Protein AF-A0A6N7E4K7-F1 (afdb_monomer_lite)

Sequence (66 aa):
MSPHQYHVEFDETSYCVTCLDGTVMQFDSMEDAIEAMREFEQKRFPETWEKIPPATRYAKQLYYQA

Structure (mmCIF, N/CA/C/O backbone):
data_AF-A0A6N7E4K7-F1
#
_entry.id   AF-A0A6N7E4K7-F1
#
loop_
_atom_site.group_PDB
_atom_site.id
_atom_site.type_symbol
_atom_site.label_atom_id
_atom_site.label_alt_id
_atom_site.label_comp_id
_atom_site.label_asym_id
_atom_site.label_entity_id
_atom_site.label_seq_id
_atom_site.pdbx_PDB_ins_code
_atom_site.Cartn_x
_atom_site.Cartn_y
_atom_site.Cartn_z
_atom_site.occupancy
_atom_site.B_iso_or_equiv
_atom_site.auth_seq_id
_atom_site.auth_comp_id
_atom_site.auth_asym_id
_atom_site.auth_atom_id
_atom_site.pdbx_PDB_model_num
ATOM 1 N N . MET A 1 1 ? 16.989 -1.031 18.687 1.00 40.31 1 MET A N 1
ATOM 2 C CA . MET A 1 1 ? 16.462 -0.754 17.339 1.00 40.31 1 MET A CA 1
ATOM 3 C C . MET A 1 1 ? 15.261 -1.657 17.165 1.00 40.31 1 MET A C 1
ATOM 5 O O . MET A 1 1 ? 15.437 -2.867 17.180 1.00 40.31 1 MET A O 1
ATOM 9 N N . SER A 1 2 ? 14.054 -1.100 17.173 1.00 50.41 2 SER A N 1
ATOM 10 C CA . SER A 1 2 ? 12.849 -1.849 16.808 1.00 50.41 2 SER A CA 1
ATOM 11 C C . SER A 1 2 ? 12.977 -2.259 15.336 1.00 50.41 2 SER A C 1
ATOM 13 O O . SER A 1 2 ? 13.429 -1.430 14.545 1.00 50.41 2 SER A O 1
ATOM 15 N N . PRO A 1 3 ? 12.649 -3.505 14.960 1.00 62.47 3 PRO A N 1
ATOM 16 C CA . PRO A 1 3 ? 12.628 -3.888 13.555 1.00 62.47 3 PRO A CA 1
ATOM 17 C C . PRO A 1 3 ? 11.630 -2.997 12.804 1.00 62.47 3 PRO A C 1
ATOM 19 O O . PRO A 1 3 ? 10.546 -2.716 13.319 1.00 62.47 3 PRO A O 1
ATOM 22 N N . HIS A 1 4 ? 12.024 -2.525 11.621 1.00 66.88 4 HIS A N 1
ATOM 23 C CA . HIS A 1 4 ? 11.137 -1.800 10.713 1.00 66.88 4 HIS A CA 1
ATOM 24 C C . HIS A 1 4 ? 9.919 -2.682 10.407 1.00 66.88 4 HIS A C 1
ATOM 26 O O . HIS A 1 4 ? 10.072 -3.842 10.025 1.00 66.88 4 HIS A O 1
ATOM 32 N N . GLN A 1 5 ? 8.714 -2.164 10.660 1.00 83.50 5 GLN A N 1
ATOM 33 C CA . GLN A 1 5 ? 7.464 -2.923 10.513 1.00 83.50 5 GLN A CA 1
ATOM 34 C C . GLN A 1 5 ? 7.056 -3.074 9.042 1.00 83.50 5 GLN A C 1
ATOM 36 O O . GLN A 1 5 ? 6.330 -4.007 8.697 1.00 83.50 5 GLN A O 1
ATOM 41 N N . TYR A 1 6 ? 7.542 -2.168 8.193 1.00 88.38 6 TYR A N 1
ATOM 42 C CA . TYR A 1 6 ? 7.275 -2.139 6.765 1.00 88.38 6 TYR A CA 1
ATOM 43 C C . TYR A 1 6 ? 8.588 -2.238 5.985 1.00 88.38 6 TYR A C 1
ATOM 45 O O . TYR A 1 6 ? 9.615 -1.716 6.416 1.00 88.38 6 TYR A O 1
ATOM 53 N N . HIS A 1 7 ? 8.553 -2.916 4.846 1.00 91.31 7 HIS A N 1
ATOM 54 C CA . HIS A 1 7 ? 9.669 -3.061 3.915 1.00 91.31 7 HIS A CA 1
ATOM 55 C C . HIS A 1 7 ? 9.170 -2.882 2.482 1.00 91.31 7 HIS A C 1
ATOM 57 O O . HIS A 1 7 ? 7.967 -2.930 2.236 1.00 91.31 7 HIS A O 1
ATOM 63 N N . VAL A 1 8 ? 10.090 -2.617 1.554 1.00 93.31 8 VAL A N 1
ATOM 64 C CA . VAL A 1 8 ? 9.782 -2.556 0.122 1.00 93.31 8 VAL A CA 1
ATOM 65 C C . VAL A 1 8 ? 10.424 -3.749 -0.567 1.00 93.31 8 VAL A C 1
ATOM 67 O O . VAL A 1 8 ? 11.638 -3.935 -0.481 1.00 93.31 8 VAL A O 1
ATOM 70 N N . GLU A 1 9 ? 9.613 -4.527 -1.266 1.00 94.31 9 GLU A N 1
ATOM 71 C CA . GLU A 1 9 ? 10.031 -5.634 -2.122 1.00 94.31 9 GLU A CA 1
ATOM 72 C C . GLU A 1 9 ? 9.744 -5.294 -3.587 1.00 94.31 9 GLU A C 1
ATOM 74 O O . GLU A 1 9 ? 8.861 -4.494 -3.881 1.00 94.31 9 GLU A O 1
ATOM 79 N N . PHE A 1 10 ? 10.502 -5.870 -4.517 1.00 92.81 10 PHE A N 1
ATOM 80 C CA . PHE A 1 10 ? 10.235 -5.729 -5.948 1.00 92.81 10 PHE A CA 1
ATOM 81 C C . PHE A 1 10 ? 9.605 -7.021 -6.467 1.00 92.81 10 PHE A C 1
ATOM 83 O O . PHE A 1 10 ? 10.218 -8.083 -6.352 1.00 92.81 10 PHE A O 1
ATOM 90 N N . ASP A 1 11 ? 8.408 -6.918 -7.033 1.00 92.12 11 ASP A N 1
ATOM 91 C CA . ASP A 1 11 ? 7.641 -8.032 -7.585 1.00 92.12 11 ASP A CA 1
ATOM 92 C C . ASP A 1 11 ? 7.454 -7.829 -9.088 1.00 92.12 11 ASP A C 1
ATOM 94 O O . ASP A 1 11 ? 6.531 -7.131 -9.498 1.00 92.12 11 ASP A O 1
ATOM 98 N N . GLU A 1 12 ? 8.380 -8.406 -9.868 1.00 88.75 12 GLU A N 1
ATOM 99 C CA . GLU A 1 12 ? 8.492 -8.487 -11.342 1.00 88.75 12 GLU A CA 1
ATOM 100 C C . GLU A 1 12 ? 8.333 -7.178 -12.146 1.00 88.75 12 GLU A C 1
ATOM 102 O O . GLU A 1 12 ? 9.156 -6.874 -13.012 1.00 88.75 12 GLU A O 1
ATOM 107 N N . THR A 1 13 ? 7.291 -6.404 -11.874 1.00 91.81 13 THR A N 1
ATOM 108 C CA . THR A 1 13 ? 6.905 -5.150 -12.518 1.00 91.81 13 THR A CA 1
ATOM 109 C C . THR A 1 13 ? 6.631 -3.999 -11.545 1.00 91.81 13 THR A C 1
ATOM 111 O O . THR A 1 13 ? 6.484 -2.873 -12.010 1.00 91.81 13 THR A O 1
ATOM 114 N N . SER A 1 14 ? 6.553 -4.239 -10.231 1.00 93.81 14 SER A N 1
ATOM 115 C CA . SER A 1 14 ? 6.151 -3.222 -9.248 1.00 93.81 14 SER A CA 1
ATOM 116 C C . SER A 1 14 ? 6.953 -3.284 -7.944 1.00 93.81 14 SER A C 1
ATOM 118 O O . SER A 1 14 ? 7.665 -4.244 -7.650 1.00 93.81 14 SER A O 1
ATOM 120 N N . TYR A 1 15 ? 6.854 -2.215 -7.157 1.00 94.69 15 TYR A N 1
ATOM 121 C CA . TYR A 1 15 ? 7.427 -2.075 -5.826 1.00 94.69 15 TYR A CA 1
ATOM 122 C C . TYR A 1 15 ? 6.325 -2.202 -4.774 1.00 94.69 15 TYR A C 1
ATOM 124 O O . TYR A 1 15 ? 5.408 -1.382 -4.694 1.00 94.69 15 TYR A O 1
ATOM 132 N N . CYS A 1 16 ? 6.425 -3.233 -3.950 1.00 93.56 16 CYS A N 1
ATOM 133 C CA . CYS A 1 16 ? 5.437 -3.627 -2.961 1.00 93.56 16 CYS A CA 1
ATOM 134 C C . CYS A 1 16 ? 5.879 -3.179 -1.571 1.00 93.56 16 CYS A C 1
ATOM 136 O O . CYS A 1 16 ? 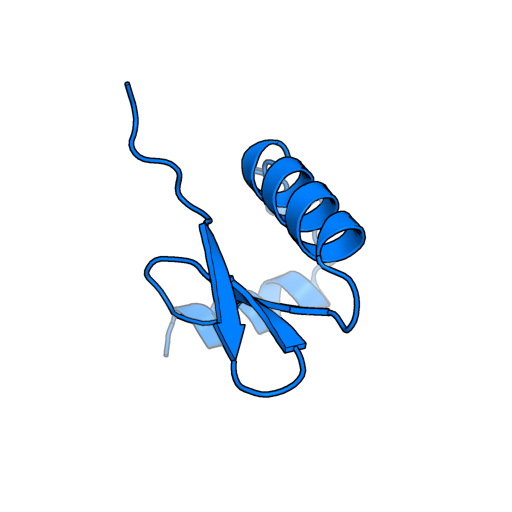6.936 -3.582 -1.100 1.00 93.56 16 CYS A O 1
ATOM 138 N N . VAL A 1 17 ? 5.056 -2.385 -0.888 1.00 92.75 17 VAL A N 1
ATOM 139 C CA . VAL A 1 17 ? 5.220 -2.126 0.545 1.00 92.75 17 VAL A CA 1
ATOM 140 C C . VAL A 1 17 ? 4.565 -3.269 1.311 1.00 92.75 17 VAL A C 1
ATOM 142 O O . VAL A 1 17 ? 3.352 -3.473 1.225 1.00 92.75 17 VAL A O 1
ATOM 145 N N . THR A 1 18 ? 5.356 -4.006 2.074 1.00 92.00 18 THR A N 1
ATOM 146 C CA . THR A 1 18 ? 4.969 -5.228 2.782 1.00 92.00 18 THR A CA 1
ATOM 147 C C . THR A 1 18 ? 5.175 -5.074 4.286 1.00 92.00 18 THR A C 1
ATOM 149 O O . THR A 1 18 ? 6.053 -4.350 4.756 1.00 92.00 18 THR A O 1
ATOM 152 N N . CYS A 1 19 ? 4.353 -5.760 5.073 1.00 89.06 19 CYS A N 1
ATOM 153 C CA . CYS A 1 19 ? 4.497 -5.912 6.518 1.00 89.06 19 CYS A CA 1
ATOM 154 C C . CYS A 1 19 ? 4.421 -7.399 6.902 1.00 89.06 19 CYS A C 1
ATOM 156 O O . CYS A 1 19 ? 4.307 -8.265 6.036 1.00 89.06 19 CYS A O 1
ATOM 158 N N . LEU A 1 20 ? 4.475 -7.708 8.202 1.00 84.19 20 LEU A N 1
ATOM 159 C CA . LEU A 1 20 ? 4.373 -9.089 8.705 1.00 84.19 20 LEU A CA 1
ATOM 160 C C . LEU A 1 20 ? 3.078 -9.808 8.279 1.00 84.19 20 LEU A C 1
ATOM 162 O O . LEU A 1 20 ? 3.077 -11.032 8.180 1.00 84.19 20 LEU A O 1
ATOM 166 N N . ASP A 1 21 ? 2.009 -9.055 8.005 1.00 82.38 21 ASP A N 1
ATOM 167 C CA . ASP A 1 21 ? 0.705 -9.588 7.595 1.00 82.38 21 ASP A CA 1
ATOM 168 C C . ASP A 1 21 ? 0.558 -9.716 6.063 1.00 82.38 21 ASP A C 1
ATOM 170 O O . ASP A 1 21 ? -0.455 -10.223 5.579 1.00 82.38 21 ASP A O 1
ATOM 174 N N . GLY A 1 22 ? 1.558 -9.273 5.289 1.00 84.75 22 GLY A N 1
ATOM 175 C CA . GLY A 1 22 ? 1.589 -9.371 3.827 1.00 84.75 22 GLY A CA 1
ATOM 176 C C . GLY A 1 22 ? 1.778 -8.033 3.107 1.00 84.75 22 GLY A C 1
ATOM 177 O O . GLY A 1 22 ? 2.265 -7.055 3.674 1.00 84.75 22 GLY A O 1
ATOM 178 N N . THR A 1 23 ? 1.410 -7.992 1.823 1.00 89.44 23 THR A N 1
ATOM 179 C CA . THR A 1 23 ? 1.521 -6.777 0.996 1.00 89.44 23 THR A CA 1
ATOM 180 C C . THR A 1 23 ? 0.418 -5.787 1.346 1.00 89.44 23 THR A C 1
ATOM 182 O O . THR A 1 23 ? -0.766 -6.110 1.288 1.00 89.44 23 THR A O 1
ATOM 185 N N . VAL A 1 24 ? 0.814 -4.563 1.679 1.00 88.06 24 VAL A N 1
ATOM 186 C CA . VAL A 1 24 ? -0.081 -3.464 2.052 1.00 88.06 24 VAL A CA 1
ATOM 187 C C . VAL A 1 24 ? -0.440 -2.629 0.830 1.00 88.06 24 VAL A C 1
ATOM 189 O O . VAL A 1 24 ? -1.585 -2.201 0.691 1.00 88.06 24 VAL A O 1
ATOM 192 N N . MET A 1 25 ? 0.533 -2.384 -0.053 1.00 90.00 25 MET A N 1
ATOM 193 C CA . MET A 1 25 ? 0.354 -1.531 -1.227 1.00 90.00 25 MET A CA 1
ATOM 194 C C . MET A 1 25 ? 1.400 -1.825 -2.307 1.00 90.00 25 MET A C 1
ATOM 196 O O . MET A 1 25 ? 2.484 -2.305 -1.989 1.00 90.00 25 MET A O 1
ATOM 200 N N . GLN A 1 26 ? 1.085 -1.519 -3.566 1.00 93.25 26 GLN A N 1
ATOM 201 C CA . GLN A 1 26 ? 1.988 -1.671 -4.712 1.00 93.25 26 GLN A CA 1
ATOM 202 C C . GLN A 1 26 ? 2.102 -0.352 -5.477 1.00 93.25 26 GLN A C 1
ATOM 204 O O . GLN A 1 26 ? 1.120 0.387 -5.581 1.00 93.25 26 GLN A O 1
ATOM 209 N N . PHE A 1 27 ? 3.286 -0.082 -6.016 1.00 94.38 27 PHE A N 1
ATOM 210 C CA . PHE A 1 27 ? 3.616 1.129 -6.756 1.00 94.38 27 PHE A CA 1
ATOM 211 C C . PHE A 1 27 ? 4.438 0.794 -7.997 1.00 94.38 27 PHE A C 1
ATOM 213 O O . PHE A 1 27 ? 5.280 -0.098 -7.965 1.00 94.38 27 PHE A O 1
ATOM 220 N N . ASP A 1 28 ? 4.263 1.562 -9.068 1.00 94.50 28 ASP A N 1
ATOM 221 C CA . ASP A 1 28 ? 5.105 1.438 -10.265 1.00 94.50 28 ASP A CA 1
ATOM 222 C C . ASP A 1 28 ? 6.491 2.087 -10.062 1.00 94.50 28 ASP A C 1
ATOM 224 O O . ASP A 1 28 ? 7.453 1.764 -10.758 1.00 94.50 28 ASP A O 1
ATOM 228 N N . SER A 1 29 ? 6.605 2.998 -9.088 1.00 94.69 29 SER A N 1
ATOM 229 C CA . SER A 1 29 ? 7.824 3.739 -8.755 1.00 94.69 29 SER A CA 1
ATOM 230 C C . SER A 1 29 ? 8.385 3.325 -7.397 1.00 94.69 29 SER A C 1
ATOM 232 O O . SER A 1 29 ? 7.668 3.261 -6.396 1.00 94.69 29 SER A O 1
ATOM 234 N N . MET A 1 30 ? 9.703 3.113 -7.345 1.00 92.94 30 MET A N 1
ATOM 235 C CA . MET A 1 30 ? 10.416 2.841 -6.096 1.00 92.94 30 MET A CA 1
ATOM 236 C C . MET A 1 30 ? 10.339 4.026 -5.130 1.00 92.94 30 MET A C 1
ATOM 238 O O . MET A 1 30 ? 10.254 3.827 -3.920 1.00 92.94 30 MET A O 1
ATOM 242 N N . G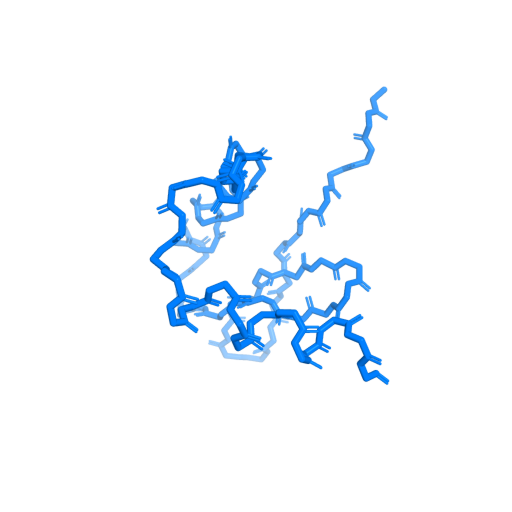LU A 1 31 ? 10.395 5.253 -5.649 1.00 95.00 31 GLU A N 1
ATOM 243 C CA . GLU A 1 31 ? 10.370 6.466 -4.827 1.00 95.00 31 GLU A CA 1
ATOM 244 C C . GLU A 1 31 ? 9.045 6.569 -4.069 1.00 95.00 31 GLU A C 1
ATOM 246 O O . GLU A 1 31 ? 9.055 6.742 -2.849 1.00 95.00 31 GLU A O 1
ATOM 251 N N . ASP A 1 32 ? 7.934 6.321 -4.767 1.00 93.94 32 ASP A N 1
ATOM 252 C CA . ASP A 1 32 ? 6.591 6.323 -4.185 1.00 93.94 32 ASP A CA 1
ATOM 253 C C . ASP A 1 32 ? 6.442 5.215 -3.132 1.00 93.94 32 ASP A C 1
ATOM 255 O O . ASP A 1 32 ? 5.908 5.451 -2.048 1.00 93.94 32 ASP A O 1
ATOM 259 N N . ALA A 1 33 ? 6.980 4.018 -3.397 1.00 93.25 33 ALA A N 1
ATOM 260 C CA . ALA A 1 33 ? 6.962 2.917 -2.434 1.00 93.25 33 ALA A CA 1
ATOM 261 C C . ALA A 1 33 ? 7.756 3.241 -1.159 1.00 93.25 33 ALA A C 1
ATOM 263 O O . ALA A 1 33 ? 7.319 2.927 -0.051 1.00 93.25 33 ALA A O 1
ATOM 264 N N . ILE A 1 34 ? 8.913 3.894 -1.289 1.00 92.44 34 ILE A N 1
ATOM 265 C CA . ILE A 1 34 ? 9.743 4.296 -0.146 1.00 92.44 34 ILE A CA 1
ATOM 266 C C . ILE A 1 34 ? 9.085 5.431 0.643 1.00 92.44 34 ILE A C 1
ATOM 268 O O . ILE A 1 34 ? 9.132 5.421 1.877 1.00 92.44 34 ILE A O 1
ATOM 272 N N . GLU A 1 35 ? 8.474 6.404 -0.033 1.00 92.75 35 GLU A N 1
ATOM 273 C CA . GLU A 1 35 ? 7.712 7.468 0.621 1.00 92.75 35 GLU A CA 1
ATOM 274 C C . GLU A 1 35 ? 6.529 6.887 1.398 1.00 92.75 35 GLU A C 1
ATOM 276 O O . GLU A 1 35 ? 6.388 7.162 2.592 1.00 92.75 35 GLU A O 1
ATOM 281 N N . ALA A 1 36 ? 5.758 5.996 0.773 1.00 89.38 36 ALA A N 1
ATOM 282 C CA . ALA A 1 36 ? 4.643 5.313 1.412 1.00 89.38 36 ALA A CA 1
ATOM 283 C C . ALA A 1 36 ? 5.096 4.468 2.609 1.00 89.38 36 ALA A C 1
ATOM 285 O O . ALA A 1 36 ? 4.499 4.563 3.678 1.00 89.38 36 ALA A O 1
ATOM 286 N N . MET A 1 37 ? 6.180 3.693 2.484 1.00 90.69 37 MET A N 1
ATOM 287 C CA . MET A 1 37 ? 6.755 2.921 3.595 1.00 90.69 37 MET A CA 1
ATOM 288 C C . MET A 1 37 ? 7.071 3.824 4.795 1.00 90.69 37 MET A C 1
ATOM 290 O O . MET A 1 37 ? 6.677 3.519 5.920 1.00 90.69 37 MET A O 1
ATOM 294 N N . ARG A 1 38 ? 7.730 4.967 4.564 1.00 89.81 38 ARG A N 1
ATOM 295 C CA . ARG A 1 38 ? 8.034 5.945 5.623 1.00 89.81 38 ARG A CA 1
ATOM 296 C C . ARG A 1 38 ? 6.773 6.544 6.221 1.00 89.81 38 ARG A C 1
ATOM 298 O O . ARG A 1 38 ? 6.711 6.741 7.434 1.00 89.81 38 ARG A O 1
ATOM 305 N N . GLU A 1 39 ? 5.782 6.842 5.387 1.00 87.69 39 GLU A N 1
ATOM 306 C CA . GLU A 1 39 ? 4.500 7.334 5.860 1.00 87.69 39 GLU A CA 1
ATOM 307 C C . GLU A 1 39 ? 3.836 6.294 6.762 1.00 87.69 39 GLU A C 1
ATOM 309 O O . GLU A 1 39 ? 3.425 6.658 7.854 1.00 87.69 39 GLU A O 1
ATOM 314 N N . PHE A 1 40 ? 3.802 5.012 6.389 1.00 84.31 40 PHE A N 1
ATOM 315 C CA . PHE A 1 40 ? 3.241 3.935 7.213 1.00 84.31 40 PHE A CA 1
ATOM 316 C C . PHE A 1 40 ? 3.983 3.735 8.538 1.00 84.31 40 PHE A C 1
ATOM 318 O O . PHE A 1 40 ? 3.343 3.472 9.556 1.00 84.31 40 PHE A O 1
ATOM 325 N N . GLU A 1 41 ? 5.304 3.909 8.563 1.00 83.19 41 GLU A N 1
ATOM 326 C CA . GLU A 1 41 ? 6.078 3.876 9.809 1.00 83.19 41 GLU A CA 1
ATOM 327 C C . GLU A 1 41 ?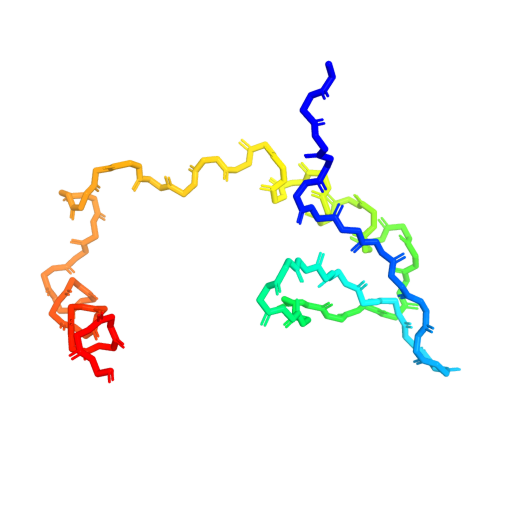 5.757 5.050 10.744 1.00 83.19 41 GLU A C 1
ATOM 329 O O . GLU A 1 41 ? 5.801 4.909 11.968 1.00 83.19 41 GLU A O 1
ATOM 334 N N . GLN A 1 42 ? 5.430 6.216 10.185 1.00 79.31 42 GLN A N 1
ATOM 335 C CA . GLN A 1 42 ? 5.132 7.431 10.948 1.00 79.31 42 GLN A CA 1
ATOM 336 C C . GLN A 1 42 ? 3.641 7.582 11.273 1.00 79.31 42 GLN A C 1
ATOM 338 O O . GLN A 1 42 ? 3.282 8.178 12.296 1.00 79.31 42 GLN A O 1
ATOM 343 N N . LYS A 1 43 ? 2.754 7.039 10.431 1.00 68.81 43 LYS A N 1
ATOM 344 C CA . LYS A 1 43 ? 1.305 7.045 10.624 1.00 68.81 43 LYS A CA 1
ATOM 345 C C . LYS A 1 43 ? 0.972 6.088 11.754 1.00 68.81 43 LYS A C 1
ATOM 347 O O . LYS A 1 43 ? 0.703 4.905 11.574 1.00 68.81 43 LYS A O 1
ATOM 352 N N . ARG A 1 44 ? 0.849 6.654 12.948 1.00 58.50 44 ARG A N 1
ATOM 353 C CA . ARG A 1 44 ? -0.036 6.073 13.950 1.00 58.50 44 ARG A CA 1
ATOM 354 C C . ARG A 1 44 ? -1.454 6.222 13.413 1.00 58.50 44 ARG A C 1
ATOM 356 O O . ARG A 1 44 ? -2.020 7.317 13.449 1.00 58.50 44 ARG A O 1
ATOM 363 N N . PHE A 1 45 ? -2.020 5.139 12.869 1.00 58.94 45 PHE A N 1
ATOM 364 C CA . PHE A 1 45 ? -3.470 5.043 12.687 1.00 58.94 45 PHE A CA 1
ATOM 365 C C . PHE A 1 45 ? -4.132 5.539 13.976 1.00 58.94 45 PHE A C 1
ATOM 367 O O . PHE A 1 45 ? -3.599 5.262 15.052 1.00 58.94 45 PHE A O 1
ATOM 374 N N . PRO A 1 46 ? -5.227 6.313 13.903 1.00 54.50 46 PRO A N 1
ATOM 375 C CA . PRO A 1 46 ? -5.769 6.964 15.084 1.00 54.50 46 PRO A CA 1
ATOM 376 C C . PRO A 1 46 ? -5.979 5.934 16.200 1.00 54.50 46 PRO A C 1
ATOM 378 O O . PRO A 1 46 ? -6.824 5.053 16.076 1.00 54.50 46 PRO A O 1
ATOM 381 N N . GLU A 1 47 ? -5.209 6.074 17.287 1.00 53.53 47 GLU A N 1
ATOM 382 C CA . GLU A 1 47 ? -5.286 5.239 18.500 1.00 53.53 47 GLU A CA 1
ATOM 383 C C . GLU A 1 47 ? -6.691 5.267 19.127 1.00 53.53 47 GLU A C 1
ATOM 385 O O . GLU A 1 47 ? -7.050 4.421 19.941 1.00 53.53 47 GLU A O 1
ATOM 390 N N . THR A 1 48 ? -7.518 6.237 18.734 1.00 57.84 48 THR A N 1
ATOM 391 C CA . THR A 1 48 ? -8.852 6.473 19.270 1.00 57.84 48 THR A CA 1
ATOM 392 C C . THR A 1 48 ? -9.932 6.124 18.252 1.00 57.84 48 THR A C 1
ATOM 394 O O . THR A 1 48 ? -10.221 6.866 17.310 1.00 57.84 48 THR A O 1
ATOM 397 N N . TRP A 1 49 ? -10.617 5.010 18.524 1.00 58.69 49 TRP A N 1
ATOM 398 C CA . TRP A 1 49 ? -11.860 4.580 17.871 1.00 58.69 49 TRP A CA 1
ATOM 399 C C . TRP A 1 49 ? -12.937 5.673 17.811 1.00 58.69 49 TRP A C 1
ATOM 401 O O . TRP A 1 49 ? -13.835 5.604 16.973 1.00 58.69 49 TRP A O 1
ATOM 411 N N . GLU A 1 50 ? -12.841 6.690 18.668 1.00 60.09 50 GLU A N 1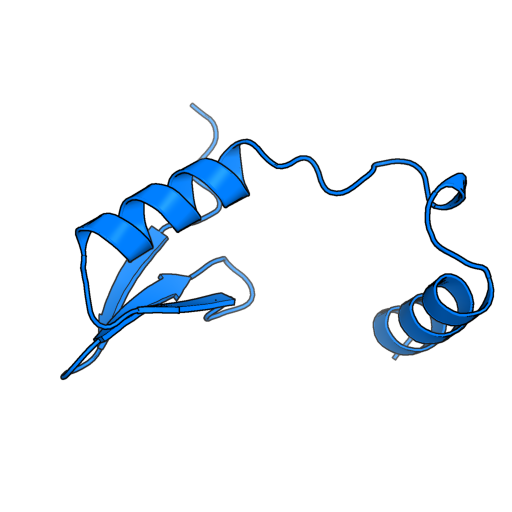
ATOM 412 C CA . GLU A 1 50 ? -13.719 7.860 18.732 1.00 60.09 50 GLU A CA 1
ATOM 413 C C . GLU A 1 50 ? -13.712 8.712 17.456 1.00 60.09 50 GLU A C 1
ATOM 415 O O . GLU A 1 50 ? -14.738 9.299 17.128 1.00 60.09 50 GLU A O 1
ATOM 420 N N . LYS A 1 51 ? -12.610 8.725 16.691 1.00 60.66 51 LYS A N 1
ATOM 421 C CA . LYS A 1 51 ? -12.514 9.466 15.417 1.00 60.66 51 LYS A CA 1
ATOM 422 C C . LYS A 1 51 ? -13.052 8.695 14.211 1.00 60.66 51 LYS A C 1
ATOM 424 O O . LYS A 1 51 ? -13.135 9.242 13.116 1.00 60.66 51 LYS A O 1
ATOM 429 N N . ILE A 1 52 ? -13.402 7.424 14.399 1.00 67.25 52 ILE A N 1
ATOM 430 C CA . ILE A 1 52 ? -13.970 6.577 13.353 1.00 67.25 52 ILE A CA 1
ATOM 431 C C . ILE A 1 52 ? -15.498 6.723 13.409 1.00 67.25 52 ILE A C 1
ATOM 433 O O . ILE A 1 52 ? -16.077 6.460 14.471 1.00 67.25 52 ILE A O 1
ATOM 437 N N . PRO A 1 53 ? -16.168 7.103 12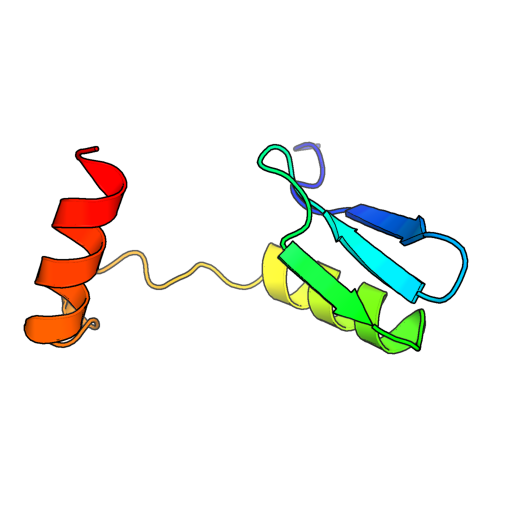.301 1.00 76.44 53 PRO A N 1
ATOM 438 C CA . PRO A 1 53 ? -17.623 7.163 12.246 1.00 76.44 53 PRO A CA 1
ATOM 439 C C . PRO A 1 53 ? -18.263 5.846 12.716 1.00 76.44 53 PRO A C 1
ATOM 441 O O . PRO A 1 53 ? -17.719 4.775 12.422 1.00 76.44 53 PRO A O 1
ATOM 444 N N . PRO A 1 54 ? -19.423 5.880 13.401 1.00 75.19 54 PRO A N 1
ATOM 445 C CA . PRO A 1 54 ? -20.037 4.684 13.985 1.00 75.19 54 PRO A CA 1
ATOM 446 C C . PRO A 1 54 ? -20.205 3.517 12.999 1.00 75.19 54 PRO A C 1
ATOM 448 O O . PRO A 1 54 ? -19.939 2.372 13.355 1.00 75.19 54 PRO A O 1
ATOM 451 N N . ALA A 1 55 ? -20.560 3.809 11.743 1.00 76.19 55 ALA A N 1
ATOM 452 C CA . ALA A 1 55 ? -20.700 2.800 10.692 1.00 76.19 55 ALA A CA 1
ATOM 453 C C . ALA A 1 55 ? -19.372 2.085 10.375 1.00 76.19 55 ALA A C 1
ATOM 455 O O . ALA A 1 55 ? -19.315 0.859 10.309 1.00 76.19 55 ALA A O 1
ATOM 456 N N . THR A 1 56 ? -18.278 2.840 10.247 1.00 75.62 56 THR A N 1
ATOM 457 C CA . THR A 1 56 ? -16.939 2.290 9.991 1.00 75.62 56 THR A CA 1
ATOM 458 C C . THR A 1 56 ? -16.399 1.529 11.206 1.00 75.62 56 THR A C 1
ATOM 460 O O . THR A 1 56 ? -15.687 0.539 11.045 1.00 75.62 56 THR A O 1
ATOM 463 N N . ARG A 1 57 ? -16.763 1.945 12.429 1.00 71.12 57 ARG A N 1
ATOM 464 C CA . ARG A 1 57 ? -16.410 1.239 13.671 1.00 71.12 57 ARG A CA 1
ATOM 465 C C . ARG A 1 57 ? -17.042 -0.152 13.717 1.00 71.12 57 ARG A C 1
ATOM 467 O O . ARG A 1 57 ? -16.330 -1.116 13.976 1.00 71.12 57 ARG A O 1
ATOM 474 N N . TYR A 1 58 ? -18.337 -0.250 13.414 1.00 73.69 58 TYR A N 1
ATOM 475 C CA . TYR A 1 58 ? -19.065 -1.521 13.399 1.00 73.69 58 TYR A CA 1
ATOM 476 C C . TYR A 1 58 ? -18.501 -2.499 12.357 1.00 73.69 58 TYR A C 1
ATOM 478 O O . TYR A 1 58 ? -18.236 -3.655 12.672 1.00 73.69 58 TYR A O 1
ATOM 486 N N . ALA A 1 59 ? -18.214 -2.018 11.142 1.00 76.12 59 ALA A N 1
ATOM 487 C CA . ALA A 1 59 ? -17.617 -2.843 10.091 1.00 76.12 59 ALA A CA 1
ATOM 488 C C . ALA A 1 59 ? -16.228 -3.387 10.480 1.00 76.12 59 ALA A C 1
ATOM 490 O O . ALA A 1 59 ? -15.953 -4.570 10.295 1.00 76.12 59 ALA A O 1
ATOM 491 N N . LYS A 1 60 ? -15.365 -2.546 11.070 1.00 70.00 60 LYS A N 1
ATOM 492 C CA . LYS A 1 60 ? -14.047 -2.983 11.554 1.00 70.00 60 LYS A CA 1
ATOM 493 C C . LYS A 1 60 ? -14.158 -4.011 12.680 1.00 70.00 60 LYS A C 1
ATOM 495 O O . LYS A 1 60 ? -13.410 -4.979 12.676 1.00 70.00 60 LYS A O 1
ATOM 500 N N . GLN A 1 61 ? -15.082 -3.824 13.623 1.00 69.62 61 GLN A N 1
ATOM 501 C CA . GLN A 1 61 ? -15.293 -4.779 14.717 1.00 69.62 61 GLN A CA 1
ATOM 502 C C . GLN A 1 61 ? -15.668 -6.172 14.207 1.00 69.62 61 GLN A C 1
ATOM 504 O O . GLN A 1 61 ? -15.111 -7.146 14.695 1.00 69.62 61 GLN A O 1
ATOM 509 N N . LEU A 1 62 ? -16.535 -6.265 13.196 1.00 71.75 62 LEU A N 1
ATOM 510 C CA . LEU A 1 62 ? -16.886 -7.548 12.581 1.00 71.75 62 LEU A CA 1
ATOM 511 C C . LEU A 1 62 ? -15.689 -8.215 11.889 1.00 71.75 62 LEU A C 1
ATOM 513 O O . LEU A 1 62 ? -15.540 -9.426 11.982 1.00 71.75 62 LEU A O 1
ATOM 517 N N . TYR A 1 63 ? -14.829 -7.436 11.228 1.00 65.94 63 TYR A N 1
ATOM 518 C CA . TYR A 1 63 ? -13.660 -7.964 10.517 1.00 65.94 63 TYR A CA 1
ATOM 519 C C . TYR A 1 63 ? -12.566 -8.490 11.458 1.00 65.94 63 TYR A C 1
ATOM 521 O O . TYR A 1 63 ? -11.965 -9.514 11.173 1.00 65.94 63 TYR A O 1
ATOM 529 N N . TYR A 1 64 ? -12.317 -7.818 12.588 1.00 58.66 64 TYR A N 1
ATOM 530 C CA . TYR A 1 64 ? -11.305 -8.246 13.569 1.00 58.66 64 TYR A CA 1
ATOM 531 C C . TYR A 1 64 ? -11.803 -9.308 14.569 1.00 58.66 64 TYR A C 1
ATOM 533 O O . TYR A 1 64 ? -11.016 -9.787 15.381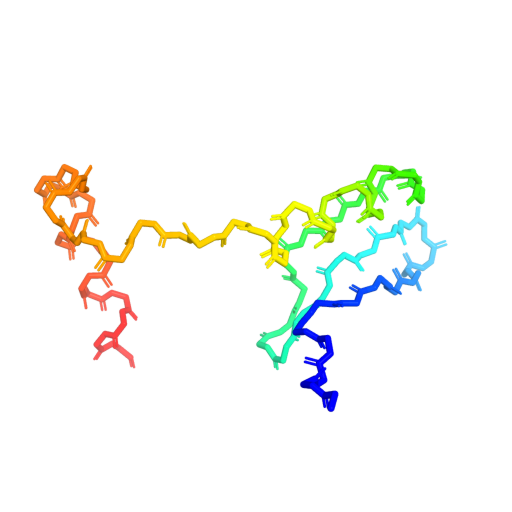 1.00 58.66 64 TYR A O 1
ATOM 541 N N . GLN A 1 65 ? -13.101 -9.633 14.567 1.00 55.00 65 GLN A N 1
ATOM 542 C CA . GLN A 1 65 ? -13.693 -10.698 15.392 1.00 55.00 65 GLN A CA 1
ATOM 543 C C . GLN A 1 65 ? -13.905 -12.018 14.633 1.00 55.00 65 GLN A C 1
ATOM 545 O O . GLN A 1 65 ? -14.333 -12.992 15.255 1.00 55.00 65 GLN A O 1
ATOM 550 N N . ALA A 1 66 ? -13.644 -12.039 13.324 1.00 47.09 66 ALA A N 1
ATOM 551 C CA . ALA A 1 66 ? -13.656 -13.237 12.486 1.00 47.09 66 ALA A CA 1
ATOM 552 C C . ALA A 1 66 ? -12.257 -13.864 12.426 1.00 47.09 66 ALA A C 1
ATOM 554 O O . ALA A 1 66 ? -12.192 -15.112 12.374 1.00 47.09 66 ALA A O 1
#

Secondary structure (DSSP, 8-state):
-PPPSEEEEEETTEEEEEETTEEEEEES-HHHHHHHHHHHHH----S-GGGS-HHHHHHHHHHHT-

Foldseek 3Di:
DPPLQWDWDDDPQWIFIAGPVGTPDIHNDPVVSVVVSVCVSVDPPPPDPVPPPPVRSVVVVVVVVD

Radius of gyration: 14.63 Å; chains: 1; bounding box: 37×23×32 Å

pLDDT: mean 79.0, std 14.89, range [40.31, 95.0]